Protein AF-A0A644U8U0-F1 (afdb_monomer_lite)

Structure (mmCIF, N/CA/C/O backbone):
data_AF-A0A644U8U0-F1
#
_entry.id   AF-A0A644U8U0-F1
#
loop_
_atom_site.group_PDB
_atom_site.id
_atom_site.type_symbol
_atom_site.label_atom_id
_atom_site.label_alt_id
_atom_site.label_comp_id
_atom_site.label_asym_id
_atom_site.label_entity_id
_atom_site.label_seq_id
_atom_site.pdbx_PDB_ins_code
_atom_site.Cartn_x
_atom_site.Cartn_y
_atom_site.Cartn_z
_atom_site.occupancy
_atom_site.B_iso_or_equiv
_atom_site.auth_seq_id
_atom_site.auth_comp_id
_atom_site.auth_asym_id
_atom_site.auth_atom_id
_atom_site.pdbx_PDB_model_num
ATOM 1 N N . MET A 1 1 ? 2.390 -0.957 -8.850 1.00 91.81 1 MET A N 1
ATOM 2 C CA . MET A 1 1 ? 1.109 -0.295 -8.520 1.00 91.81 1 MET A CA 1
ATOM 3 C C . MET A 1 1 ? 1.326 1.201 -8.293 1.00 91.81 1 MET A C 1
ATOM 5 O O . MET A 1 1 ? 2.261 1.555 -7.585 1.00 91.81 1 MET A O 1
ATOM 9 N N . LYS A 1 2 ? 0.500 2.085 -8.874 1.00 91.00 2 LYS A N 1
ATOM 10 C CA . LYS A 1 2 ? 0.520 3.523 -8.530 1.00 91.00 2 LYS A CA 1
ATOM 11 C C . LYS A 1 2 ? -0.071 3.734 -7.136 1.00 91.00 2 LYS A C 1
ATOM 13 O O . LYS A 1 2 ? -1.079 3.110 -6.816 1.00 91.00 2 LYS A O 1
A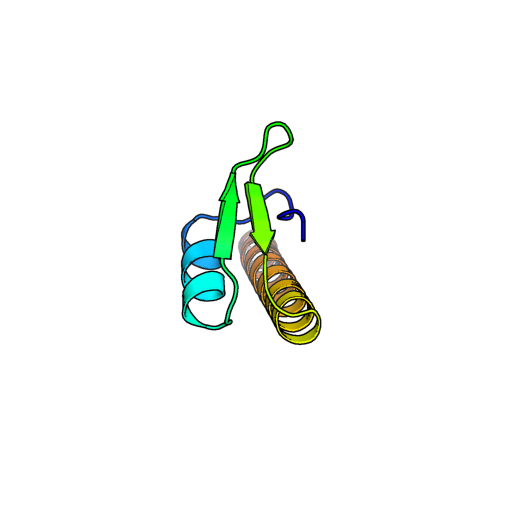TOM 18 N N . LEU A 1 3 ? 0.540 4.601 -6.333 1.00 90.50 3 LEU A N 1
ATOM 19 C CA . LEU A 1 3 ? 0.006 4.932 -5.014 1.00 90.50 3 LEU A CA 1
ATOM 20 C C . LEU A 1 3 ? -1.271 5.784 -5.144 1.00 90.50 3 LEU A C 1
ATOM 22 O O . LEU A 1 3 ? -1.273 6.743 -5.921 1.00 90.50 3 LEU A O 1
ATOM 26 N N . PRO A 1 4 ? -2.348 5.456 -4.408 1.00 85.88 4 PRO A N 1
ATOM 27 C CA . PRO A 1 4 ? -3.519 6.318 -4.311 1.00 85.88 4 PRO A CA 1
ATOM 28 C C . PRO A 1 4 ? -3.177 7.696 -3.731 1.00 85.88 4 PRO A C 1
ATOM 30 O O . PRO A 1 4 ? -2.277 7.845 -2.903 1.00 85.88 4 PRO A O 1
ATOM 33 N N . ASN A 1 5 ? -3.938 8.714 -4.130 1.00 83.69 5 ASN A N 1
ATOM 34 C CA . ASN A 1 5 ? -3.831 10.036 -3.519 1.00 83.69 5 ASN A CA 1
ATOM 35 C C . ASN A 1 5 ? -4.275 9.974 -2.051 1.00 83.69 5 ASN A C 1
ATOM 37 O O . ASN A 1 5 ? -5.231 9.277 -1.718 1.00 83.69 5 ASN A O 1
ATOM 41 N N . GLY A 1 6 ? -3.601 10.725 -1.180 1.00 83.50 6 GLY A N 1
ATOM 42 C CA . GLY A 1 6 ? -3.915 10.753 0.253 1.00 83.50 6 GLY A CA 1
ATOM 43 C C . GLY A 1 6 ? -3.267 9.635 1.076 1.00 83.50 6 GLY A C 1
ATOM 44 O O . GLY A 1 6 ? -3.469 9.595 2.289 1.00 83.50 6 GLY A O 1
ATOM 45 N N . VAL A 1 7 ? -2.448 8.769 0.464 1.00 89.38 7 VAL A N 1
ATOM 46 C CA . VAL A 1 7 ? -1.563 7.865 1.214 1.00 89.38 7 VAL A CA 1
ATOM 47 C C . VAL A 1 7 ? -0.540 8.697 1.982 1.00 89.38 7 VAL A C 1
ATOM 49 O O . VAL A 1 7 ? 0.288 9.388 1.393 1.00 89.38 7 VAL A O 1
ATOM 52 N N . GLY A 1 8 ? -0.615 8.639 3.310 1.00 88.94 8 GLY A N 1
ATOM 53 C CA . GLY A 1 8 ? 0.357 9.275 4.194 1.00 88.94 8 GLY A CA 1
ATOM 54 C C . GLY A 1 8 ? 1.639 8.455 4.335 1.00 88.94 8 GLY A C 1
ATOM 55 O O . GLY A 1 8 ? 1.639 7.240 4.137 1.00 88.94 8 GLY A O 1
ATOM 56 N N . GLU A 1 9 ? 2.716 9.117 4.755 1.00 90.06 9 GLU A N 1
ATOM 57 C CA . GLU A 1 9 ? 4.042 8.510 4.943 1.00 90.06 9 GLU A CA 1
ATOM 58 C C . GLU A 1 9 ? 4.019 7.295 5.884 1.00 90.06 9 GLU A C 1
ATOM 60 O O . GLU A 1 9 ? 4.612 6.270 5.572 1.00 90.06 9 GLU A O 1
ATOM 65 N N . GLN A 1 10 ? 3.258 7.355 6.983 1.00 91.38 10 GLN A N 1
ATOM 66 C CA . GLN A 1 10 ? 3.135 6.235 7.929 1.00 91.38 10 GLN A CA 1
ATOM 67 C C . GLN A 1 10 ? 2.492 4.989 7.306 1.00 91.38 10 GLN A C 1
ATOM 69 O O . GLN A 1 10 ? 2.971 3.877 7.505 1.00 91.38 10 GLN A O 1
ATOM 74 N N . VAL A 1 11 ? 1.417 5.164 6.528 1.00 93.00 11 VAL A N 1
ATOM 75 C CA . VAL A 1 11 ? 0.744 4.042 5.850 1.00 93.00 11 VAL A CA 1
ATOM 76 C C . VAL A 1 11 ? 1.684 3.431 4.816 1.00 93.00 11 VAL A C 1
ATOM 78 O O . VAL A 1 11 ? 1.763 2.210 4.698 1.00 93.00 11 VAL A O 1
ATOM 81 N N . LEU A 1 12 ? 2.433 4.273 4.103 1.00 93.00 12 LEU A N 1
ATOM 82 C CA . LEU A 1 12 ? 3.425 3.826 3.137 1.00 93.00 12 LEU A CA 1
ATOM 83 C C . LEU A 1 12 ? 4.560 3.034 3.802 1.00 93.00 12 LEU A C 1
ATOM 85 O O . LEU A 1 12 ? 4.886 1.952 3.321 1.00 93.00 12 LEU A O 1
ATOM 89 N N . ALA A 1 13 ? 5.107 3.530 4.916 1.00 93.75 13 ALA A N 1
ATOM 90 C CA . ALA A 1 13 ? 6.143 2.842 5.684 1.00 93.75 13 ALA A CA 1
ATOM 91 C C . ALA A 1 13 ? 5.666 1.460 6.149 1.00 93.75 13 ALA A C 1
ATOM 93 O O . ALA A 1 13 ? 6.305 0.458 5.842 1.00 93.75 13 ALA A O 1
ATOM 94 N N . HIS A 1 14 ? 4.483 1.380 6.767 1.00 94.31 14 HIS A N 1
ATOM 95 C CA . HIS A 1 14 ? 3.917 0.101 7.202 1.00 94.31 14 HIS A CA 1
ATOM 96 C C . HIS A 1 14 ? 3.631 -0.852 6.038 1.00 94.31 14 HIS A C 1
ATOM 98 O O . HIS A 1 14 ? 3.741 -2.062 6.197 1.00 94.31 14 HIS A O 1
ATOM 104 N N . THR A 1 15 ? 3.259 -0.328 4.868 1.00 94.56 15 THR A N 1
ATOM 105 C CA . THR A 1 15 ? 3.035 -1.160 3.679 1.00 94.56 15 THR A CA 1
ATOM 106 C C . THR A 1 15 ? 4.345 -1.801 3.217 1.00 94.56 15 THR A C 1
ATOM 108 O O . THR A 1 15 ? 4.376 -2.996 2.958 1.00 94.56 15 THR A O 1
ATOM 111 N N . VAL A 1 16 ? 5.433 -1.029 3.153 1.00 94.06 16 VAL A N 1
ATOM 112 C CA . VAL A 1 16 ? 6.760 -1.527 2.744 1.00 94.06 16 VAL A CA 1
ATOM 113 C C . VAL A 1 16 ? 7.372 -2.465 3.793 1.00 94.06 16 VAL A C 1
ATOM 115 O O . VAL A 1 16 ? 8.106 -3.378 3.439 1.00 94.06 16 VAL A O 1
ATOM 118 N N . GLU A 1 17 ? 7.078 -2.267 5.079 1.00 93.94 17 GLU A N 1
ATOM 119 C CA . GLU A 1 17 ? 7.529 -3.169 6.149 1.00 93.94 17 GLU A CA 1
ATOM 120 C C . GLU A 1 17 ? 6.757 -4.494 6.182 1.00 93.94 17 GLU A C 1
ATOM 122 O O . GLU A 1 17 ? 7.316 -5.526 6.551 1.00 93.94 17 GLU A O 1
ATOM 127 N N . LYS A 1 18 ? 5.461 -4.464 5.851 1.00 95.50 18 LYS A N 1
ATOM 128 C CA . LYS A 1 18 ? 4.557 -5.611 6.001 1.00 95.50 18 LYS A CA 1
ATOM 129 C C . LYS A 1 18 ? 4.495 -6.509 4.769 1.00 95.50 18 LYS A C 1
ATOM 131 O O . LYS A 1 18 ? 4.220 -7.696 4.921 1.00 95.50 18 LYS A O 1
ATOM 136 N N . PHE A 1 19 ? 4.710 -5.944 3.587 1.00 96.50 19 PHE A N 1
ATOM 137 C CA . PHE A 1 19 ? 4.626 -6.642 2.307 1.00 96.50 19 PHE A CA 1
ATOM 138 C C . PHE A 1 19 ? 5.975 -6.587 1.601 1.00 96.50 19 PHE A C 1
ATOM 140 O O . PHE A 1 19 ? 6.717 -5.615 1.750 1.00 96.50 19 PHE A O 1
ATOM 147 N N . GLU A 1 20 ? 6.286 -7.597 0.795 1.00 95.38 20 GLU A N 1
ATOM 148 C CA . GLU A 1 20 ? 7.531 -7.665 0.023 1.00 95.38 20 GLU A CA 1
ATOM 149 C C . GLU A 1 20 ? 7.455 -6.755 -1.218 1.00 95.38 20 GLU A C 1
ATOM 151 O O . GLU A 1 20 ? 7.509 -7.174 -2.375 1.00 95.38 20 GLU A O 1
ATOM 156 N N . VAL A 1 21 ? 7.287 -5.455 -0.969 1.00 96.06 21 VAL A N 1
ATOM 157 C CA . VAL A 1 21 ? 7.131 -4.414 -1.984 1.00 96.06 21 VAL A CA 1
ATOM 158 C C . VAL A 1 21 ? 8.125 -3.284 -1.754 1.00 96.06 21 VAL A C 1
ATOM 160 O O . VAL A 1 21 ? 8.480 -2.936 -0.634 1.00 96.06 21 VAL A O 1
ATOM 163 N N . GLN A 1 22 ? 8.561 -2.659 -2.842 1.00 95.69 22 GLN A N 1
ATOM 164 C CA . GLN A 1 22 ? 9.517 -1.558 -2.823 1.00 95.69 22 GLN A CA 1
ATOM 165 C C . GLN A 1 22 ? 8.912 -0.296 -3.418 1.00 95.69 22 GLN A C 1
ATOM 167 O O . GLN A 1 22 ? 8.258 -0.332 -4.463 1.00 95.69 22 GLN A O 1
ATOM 172 N N . LEU A 1 23 ? 9.206 0.843 -2.797 1.00 94.31 23 LEU A N 1
ATOM 173 C CA . LEU A 1 23 ? 8.892 2.151 -3.349 1.00 94.31 23 LEU A CA 1
ATOM 174 C C . LEU A 1 23 ? 9.927 2.542 -4.410 1.00 94.31 23 LEU A C 1
ATOM 176 O O . LEU A 1 23 ? 11.117 2.648 -4.121 1.00 94.31 23 LEU A O 1
ATOM 180 N N . LYS A 1 24 ? 9.473 2.806 -5.636 1.00 94.88 24 LYS A N 1
ATOM 181 C CA . LYS A 1 24 ? 10.293 3.380 -6.708 1.00 94.88 24 LYS A CA 1
ATOM 182 C C . LYS A 1 24 ? 9.746 4.731 -7.132 1.00 94.88 24 LYS A C 1
ATOM 184 O O . LYS A 1 24 ? 8.553 4.876 -7.387 1.00 94.88 24 LYS A O 1
ATOM 189 N N . HIS A 1 25 ? 10.635 5.705 -7.266 1.00 93.00 25 HIS A N 1
ATOM 190 C CA . HIS A 1 25 ? 10.306 7.001 -7.845 1.00 93.00 25 HIS A CA 1
ATOM 19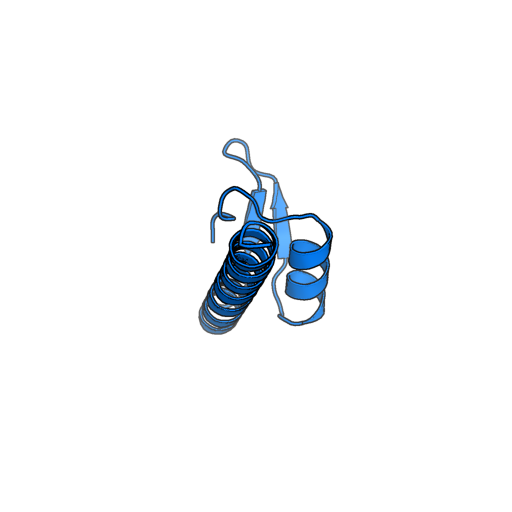1 C C . HIS A 1 25 ? 10.446 6.926 -9.365 1.00 93.00 25 HIS A C 1
ATOM 193 O O . HIS A 1 25 ? 11.460 6.459 -9.877 1.00 93.00 25 HIS A O 1
ATOM 199 N N . THR A 1 26 ? 9.413 7.365 -10.077 1.00 93.00 26 THR A N 1
ATOM 200 C CA . THR A 1 26 ? 9.405 7.462 -11.541 1.00 93.00 26 THR A CA 1
ATOM 201 C C . THR A 1 26 ? 9.065 8.888 -11.954 1.00 93.00 26 THR A C 1
ATOM 203 O O . THR A 1 26 ? 8.545 9.657 -11.141 1.00 93.00 26 THR A O 1
ATOM 206 N N . ASP A 1 27 ? 9.269 9.221 -13.227 1.00 93.12 27 ASP A N 1
ATOM 207 C CA . ASP A 1 27 ? 8.897 10.530 -13.788 1.00 93.12 27 ASP A CA 1
ATOM 208 C C . ASP A 1 27 ? 7.390 10.831 -13.666 1.00 93.12 27 ASP A C 1
ATOM 210 O O . ASP A 1 27 ? 6.970 11.984 -13.705 1.00 93.12 27 ASP A O 1
ATOM 214 N N . TYR A 1 28 ? 6.569 9.795 -13.468 1.00 88.25 28 TYR A N 1
ATOM 215 C CA . TYR A 1 28 ? 5.117 9.886 -13.295 1.00 88.25 28 TYR A CA 1
ATOM 216 C C . TYR A 1 28 ? 4.679 9.769 -11.829 1.00 88.25 28 TYR A C 1
ATOM 218 O O . TYR A 1 28 ? 3.492 9.578 -11.551 1.00 88.25 28 TYR A O 1
ATOM 226 N N . GLY A 1 29 ? 5.631 9.852 -10.897 1.00 88.12 29 GLY A N 1
ATOM 227 C CA . GLY A 1 29 ? 5.406 9.736 -9.463 1.00 88.12 29 GLY A CA 1
ATOM 228 C C . GLY A 1 29 ? 5.830 8.389 -8.868 1.00 88.12 29 GLY A C 1
ATOM 229 O O . GLY A 1 29 ? 6.379 7.522 -9.560 1.00 88.12 29 GLY A O 1
ATOM 230 N N . PRO A 1 30 ? 5.623 8.216 -7.554 1.00 91.00 30 PRO A N 1
ATOM 231 C CA . PRO A 1 30 ? 6.022 7.013 -6.845 1.00 91.00 30 PRO A CA 1
ATOM 232 C C . PRO A 1 30 ? 5.112 5.821 -7.164 1.00 91.00 30 PRO A C 1
ATOM 234 O O . PRO A 1 30 ? 3.888 5.941 -7.279 1.00 91.00 30 PRO A O 1
ATOM 237 N N . VAL A 1 31 ? 5.721 4.645 -7.268 1.00 94.94 31 VAL A N 1
ATOM 238 C CA . VAL A 1 31 ? 5.036 3.370 -7.489 1.00 94.94 31 VAL A CA 1
ATOM 239 C C . VAL A 1 31 ? 5.571 2.308 -6.537 1.00 94.94 31 VAL A C 1
ATOM 241 O O . VAL A 1 31 ? 6.757 2.299 -6.217 1.00 94.94 31 VAL A O 1
ATOM 244 N N . LEU A 1 32 ? 4.704 1.388 -6.122 1.00 95.88 32 LEU A N 1
ATOM 245 C CA . LEU A 1 32 ? 5.115 0.149 -5.466 1.00 95.88 32 LEU A CA 1
ATOM 246 C C . LEU A 1 32 ? 5.443 -0.913 -6.514 1.00 95.88 32 LEU A C 1
ATOM 248 O O . LEU A 1 32 ? 4.716 -1.055 -7.506 1.00 95.88 32 LEU A O 1
ATOM 252 N N . VAL A 1 33 ? 6.520 -1.655 -6.297 1.00 96.44 33 VAL A N 1
ATOM 253 C CA . VAL A 1 33 ? 6.975 -2.751 -7.158 1.00 96.44 33 VAL A CA 1
ATOM 254 C C . VAL A 1 33 ? 7.236 -3.979 -6.296 1.00 96.44 33 VAL A C 1
ATOM 256 O O . VAL A 1 33 ? 7.914 -3.866 -5.284 1.00 96.44 33 VAL A O 1
ATOM 259 N N . GLY A 1 34 ? 6.709 -5.124 -6.709 1.00 95.69 34 GLY A N 1
ATOM 260 C CA . GLY A 1 34 ? 6.808 -6.410 -6.021 1.00 95.69 34 GLY A CA 1
ATOM 261 C C . GLY A 1 34 ? 6.060 -7.472 -6.825 1.00 95.69 34 GLY A C 1
ATOM 262 O O . GLY A 1 34 ? 5.615 -7.186 -7.946 1.00 95.69 34 GLY A O 1
ATOM 263 N N . GLU A 1 35 ? 5.918 -8.662 -6.252 1.00 97.50 35 GLU A N 1
ATOM 264 C CA . 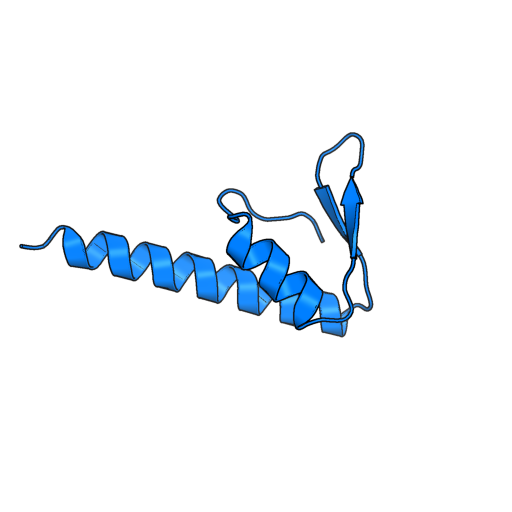GLU A 1 35 ? 5.096 -9.731 -6.823 1.00 97.50 35 GLU A CA 1
ATOM 265 C C . GLU A 1 35 ? 3.611 -9.335 -6.873 1.00 97.50 35 GLU A C 1
ATOM 267 O O . GLU A 1 35 ? 3.155 -8.422 -6.179 1.00 97.50 35 G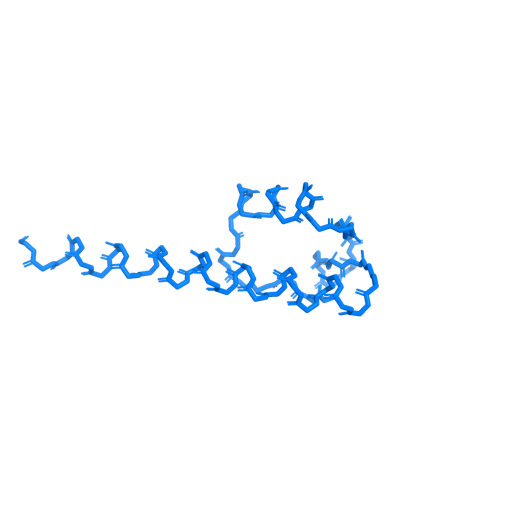LU A O 1
ATOM 272 N N . ALA A 1 36 ? 2.851 -9.958 -7.775 1.00 95.81 36 ALA A N 1
ATOM 273 C CA . ALA A 1 36 ? 1.477 -9.539 -8.060 1.00 95.81 36 ALA A CA 1
ATOM 274 C C . ALA A 1 36 ? 0.538 -9.693 -6.849 1.00 95.81 36 ALA A C 1
ATOM 276 O O . ALA A 1 36 ? -0.293 -8.818 -6.607 1.00 95.81 36 ALA A O 1
ATOM 277 N N . ASP A 1 37 ? 0.698 -10.779 -6.098 1.00 97.19 37 ASP A N 1
ATOM 278 C CA . ASP A 1 37 ? -0.013 -11.076 -4.854 1.00 97.19 37 ASP A CA 1
ATOM 279 C C . ASP A 1 37 ? 0.351 -10.091 -3.736 1.00 97.19 37 ASP A C 1
ATOM 281 O O . ASP A 1 37 ? -0.535 -9.519 -3.102 1.00 97.19 37 ASP A O 1
ATOM 285 N N . GLU A 1 38 ? 1.638 -9.797 -3.554 1.00 97.50 38 GLU A N 1
ATOM 286 C CA . GLU A 1 38 ? 2.112 -8.793 -2.595 1.00 97.50 38 GLU A CA 1
ATOM 287 C C . GLU A 1 38 ? 1.584 -7.390 -2.924 1.00 97.50 38 GLU A C 1
ATOM 289 O O . GLU A 1 38 ? 1.167 -6.641 -2.038 1.00 97.50 38 GLU A O 1
ATOM 294 N N . LEU A 1 39 ? 1.531 -7.032 -4.210 1.00 96.75 39 LEU A N 1
ATOM 295 C CA . LEU A 1 39 ? 0.960 -5.763 -4.660 1.00 96.75 39 LEU A CA 1
ATOM 296 C C . LEU A 1 39 ? -0.553 -5.677 -4.423 1.00 96.75 39 LEU A C 1
ATOM 298 O O . LEU A 1 39 ? -1.052 -4.584 -4.142 1.00 96.75 39 LEU A O 1
ATOM 302 N N . GLU A 1 40 ? -1.284 -6.784 -4.545 1.00 96.25 40 GLU A N 1
ATOM 303 C CA . GLU A 1 40 ? -2.716 -6.835 -4.240 1.00 96.25 40 GLU A CA 1
ATOM 304 C C . GLU A 1 40 ? -2.970 -6.704 -2.734 1.00 96.25 40 GLU A C 1
ATOM 306 O O . GLU A 1 40 ? -3.749 -5.844 -2.320 1.00 96.25 40 GLU A O 1
ATOM 311 N N . ASN A 1 41 ? -2.219 -7.438 -1.914 1.00 96.69 41 ASN A N 1
ATOM 312 C CA . ASN A 1 41 ? -2.289 -7.337 -0.456 1.00 96.69 41 ASN A CA 1
ATOM 313 C C . ASN A 1 41 ? -1.949 -5.918 0.037 1.00 96.69 41 ASN A C 1
ATOM 315 O O . ASN A 1 41 ? -2.653 -5.349 0.878 1.00 96.69 41 ASN A O 1
ATOM 319 N N . ALA A 1 42 ? -0.906 -5.306 -0.534 1.00 96.44 42 ALA A N 1
ATOM 320 C CA . ALA A 1 42 ? -0.519 -3.929 -0.247 1.00 96.44 42 ALA A CA 1
ATOM 321 C C . ALA A 1 42 ? -1.615 -2.924 -0.639 1.00 96.44 42 ALA A C 1
ATOM 323 O O . ALA A 1 42 ? -1.882 -1.977 0.107 1.00 96.44 42 ALA A O 1
ATOM 324 N N . ARG A 1 43 ? -2.271 -3.122 -1.792 1.00 94.94 43 ARG A N 1
ATOM 325 C CA . ARG A 1 43 ? -3.392 -2.282 -2.242 1.00 94.94 43 ARG A CA 1
ATOM 326 C C . ARG A 1 43 ? -4.523 -2.305 -1.225 1.00 94.94 43 ARG A C 1
ATOM 328 O O . ARG A 1 43 ? -4.999 -1.244 -0.822 1.00 94.94 43 ARG A O 1
ATOM 335 N N . ASP A 1 44 ? -4.943 -3.499 -0.831 1.00 95.75 44 ASP A N 1
ATOM 336 C CA . ASP A 1 44 ? -6.107 -3.686 0.025 1.00 95.75 44 ASP A CA 1
ATOM 337 C C . ASP A 1 44 ? -5.853 -3.104 1.422 1.00 95.75 44 ASP A C 1
ATOM 339 O O . ASP A 1 44 ? -6.689 -2.364 1.942 1.00 95.75 44 ASP A O 1
ATOM 343 N N . PHE A 1 45 ? -4.645 -3.293 1.963 1.00 95.69 45 PHE A N 1
ATOM 344 C CA . PHE A 1 45 ? -4.225 -2.667 3.218 1.00 95.69 45 PHE A CA 1
ATOM 345 C C . PHE A 1 45 ? -4.232 -1.131 3.162 1.00 95.69 45 PHE A C 1
ATOM 347 O O . PHE A 1 45 ? -4.681 -0.467 4.105 1.00 95.69 45 PHE A O 1
ATOM 354 N N . ILE A 1 46 ? -3.745 -0.544 2.064 1.00 94.94 46 ILE A N 1
ATOM 355 C CA . ILE A 1 46 ? -3.742 0.913 1.877 1.00 94.94 46 ILE A CA 1
ATOM 356 C C . ILE A 1 46 ? -5.177 1.445 1.828 1.00 94.94 46 ILE A C 1
ATOM 358 O O . ILE A 1 46 ? -5.489 2.438 2.487 1.00 94.94 46 ILE A O 1
ATOM 362 N N . VAL A 1 47 ? -6.052 0.793 1.059 1.00 93.81 47 VAL A N 1
ATOM 363 C CA . VAL A 1 47 ? -7.458 1.192 0.918 1.00 93.81 47 VAL A CA 1
ATOM 364 C C . VAL A 1 47 ? -8.184 1.098 2.258 1.00 93.81 47 VAL A C 1
ATOM 366 O O . VAL A 1 47 ? -8.867 2.047 2.646 1.00 93.81 47 VAL A O 1
ATOM 369 N N . GLU A 1 48 ? -7.998 0.005 2.998 1.00 93.88 48 GLU A N 1
ATOM 370 C CA . GLU A 1 48 ? -8.564 -0.164 4.338 1.00 93.88 48 GLU A CA 1
ATOM 371 C C . GLU A 1 48 ? -8.089 0.940 5.292 1.00 93.88 48 GLU A C 1
ATOM 373 O O . GLU A 1 48 ? -8.901 1.563 5.978 1.00 93.88 48 GLU A O 1
ATOM 378 N N . SER A 1 49 ? -6.789 1.250 5.281 1.00 92.62 49 SER A N 1
ATOM 379 C CA . SER A 1 49 ? -6.199 2.301 6.118 1.00 92.62 49 SER A CA 1
ATOM 380 C C . SER A 1 49 ?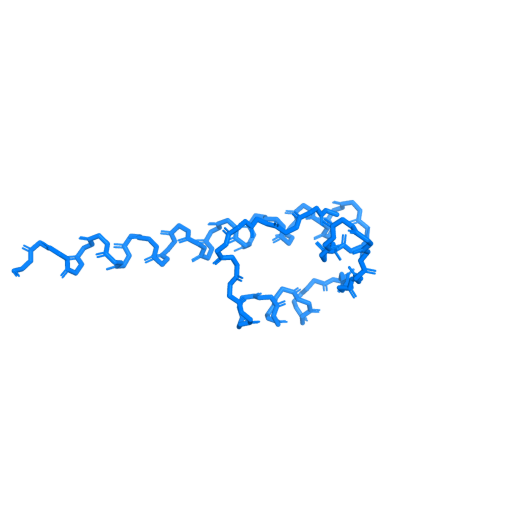 -6.772 3.688 5.810 1.00 92.62 49 SER A C 1
ATOM 382 O O . SER A 1 49 ? -7.053 4.464 6.726 1.00 92.62 49 SER A O 1
ATOM 384 N N . ILE A 1 50 ? -6.978 4.004 4.527 1.00 91.25 50 ILE A N 1
ATOM 385 C CA . ILE A 1 50 ? -7.598 5.266 4.103 1.00 91.25 50 ILE A CA 1
ATOM 386 C C . ILE A 1 50 ? -9.059 5.312 4.552 1.00 91.25 50 ILE A C 1
ATOM 388 O O . IL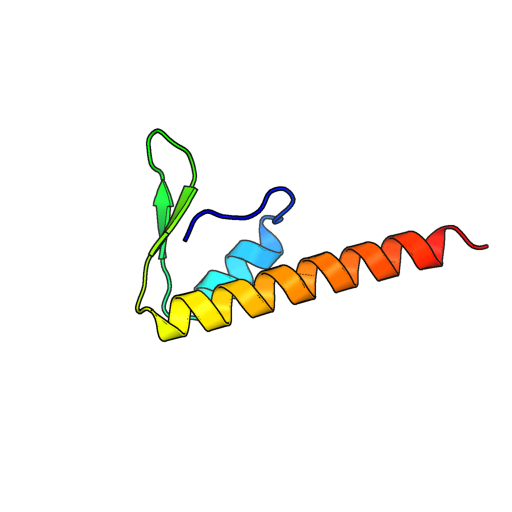E A 1 50 ? -9.471 6.294 5.166 1.00 91.25 50 ILE A O 1
ATOM 392 N N . ASN A 1 51 ? -9.833 4.256 4.294 1.00 91.44 51 ASN A N 1
ATOM 393 C CA . ASN A 1 51 ? -11.246 4.199 4.665 1.00 91.44 51 ASN A CA 1
ATOM 394 C C . ASN A 1 51 ? -11.440 4.309 6.177 1.00 91.44 51 ASN A C 1
ATOM 396 O O . ASN A 1 51 ? -12.309 5.048 6.633 1.00 91.44 51 ASN A O 1
ATOM 400 N N . LYS A 1 52 ? -10.595 3.638 6.965 1.00 91.56 52 LYS A N 1
ATOM 401 C CA . LYS A 1 52 ? -10.604 3.755 8.424 1.00 91.56 52 LYS A CA 1
ATOM 402 C C . LYS A 1 52 ? -10.405 5.205 8.862 1.00 91.56 52 LYS A C 1
ATOM 404 O O . LYS A 1 52 ? -11.205 5.717 9.638 1.00 91.56 52 LYS A O 1
ATOM 409 N N . ARG A 1 53 ? -9.397 5.887 8.309 1.00 88.81 53 ARG A N 1
ATOM 410 C CA . ARG A 1 53 ? -9.130 7.299 8.611 1.00 88.81 53 ARG A CA 1
ATOM 411 C C . ARG A 1 53 ? -10.283 8.212 8.189 1.00 88.81 53 ARG A C 1
ATOM 413 O O . ARG A 1 53 ? -10.602 9.153 8.906 1.00 88.81 53 ARG A O 1
ATOM 420 N N . LEU A 1 54 ? -10.896 7.961 7.033 1.00 89.50 54 LEU A N 1
ATOM 421 C CA . LEU A 1 54 ? -12.056 8.728 6.574 1.00 89.50 54 LEU A CA 1
ATOM 422 C C . LEU A 1 54 ? -13.248 8.557 7.520 1.00 89.50 54 LEU A C 1
ATOM 424 O O . LEU A 1 54 ? -13.862 9.556 7.876 1.00 89.50 54 LEU A O 1
ATOM 428 N N . ASN A 1 55 ? -13.518 7.331 7.973 1.00 91.25 55 ASN A N 1
ATOM 429 C CA . ASN A 1 55 ? -14.588 7.041 8.928 1.00 91.25 55 ASN A CA 1
ATOM 430 C C . ASN A 1 55 ? -14.327 7.678 10.302 1.00 91.25 55 ASN A C 1
ATOM 432 O O . ASN A 1 55 ? -15.236 8.218 10.923 1.00 91.25 55 ASN A O 1
ATOM 436 N N . GLU A 1 56 ? -13.081 7.648 10.783 1.00 90.06 56 GLU A N 1
ATOM 437 C CA . GLU A 1 56 ? -12.692 8.347 12.015 1.00 90.06 56 GLU A CA 1
ATOM 438 C C . GLU A 1 56 ? -12.954 9.854 11.889 1.00 90.06 56 GLU A C 1
ATOM 440 O O . GLU A 1 56 ? -13.523 10.465 12.788 1.00 90.06 56 GLU A O 1
ATOM 445 N N . LEU A 1 57 ? -12.598 10.457 10.752 1.00 87.31 57 LEU A N 1
ATOM 446 C CA . LEU A 1 57 ? -12.846 11.876 10.505 1.00 87.31 57 LEU A CA 1
ATOM 447 C C . LEU A 1 57 ? -14.333 12.200 10.333 1.00 87.31 57 LEU A C 1
ATOM 449 O O . LEU A 1 57 ? -14.756 13.250 10.802 1.00 87.31 57 LEU A O 1
ATOM 453 N N . SER A 1 58 ? -15.132 11.348 9.684 1.00 84.06 58 SER A N 1
ATOM 454 C CA . SER A 1 58 ? -16.573 11.586 9.539 1.00 84.06 58 SER A CA 1
ATOM 455 C C . SER A 1 58 ? -17.296 11.511 10.879 1.00 84.06 58 SER A C 1
ATOM 457 O O . SER A 1 58 ? -18.105 12.384 11.169 1.00 84.06 58 SER A O 1
ATOM 459 N N . ASN A 1 59 ? -16.956 10.528 11.715 1.00 77.94 59 ASN A N 1
ATOM 460 C CA . ASN A 1 59 ? -17.601 10.333 13.013 1.00 77.94 59 ASN A CA 1
ATOM 461 C C . ASN A 1 59 ? -17.236 11.440 14.016 1.00 77.94 59 ASN A C 1
ATOM 463 O O . ASN A 1 59 ? -18.050 11.795 14.854 1.00 77.94 59 ASN A O 1
ATOM 467 N N . ASN A 1 60 ? -16.047 12.040 13.896 1.00 60.94 60 ASN A N 1
ATOM 468 C CA . ASN A 1 60 ? -15.636 13.187 14.717 1.00 60.94 60 ASN A CA 1
ATOM 469 C C . ASN A 1 60 ? -16.339 14.512 14.344 1.00 60.94 60 ASN A C 1
ATOM 471 O O . ASN A 1 60 ? -16.083 15.525 14.989 1.00 60.94 60 ASN A O 1
ATOM 475 N N . ASN A 1 61 ? -17.159 14.542 13.286 1.00 58.66 61 ASN A N 1
ATOM 476 C CA . ASN A 1 61 ? -17.913 15.730 12.863 1.00 58.66 61 ASN A CA 1
ATOM 477 C C . ASN A 1 61 ? -19.407 15.672 13.254 1.00 58.66 61 ASN A C 1
ATOM 479 O O . ASN A 1 61 ? -20.159 16.558 12.849 1.00 58.66 61 ASN A O 1
ATOM 483 N N . GLU A 1 62 ? -19.844 14.644 13.994 1.00 59.06 62 GLU A N 1
ATOM 484 C CA . GLU A 1 62 ? -21.237 14.474 14.449 1.00 59.06 62 GLU A CA 1
ATOM 485 C C . GLU A 1 62 ? -21.477 14.874 15.926 1.00 59.06 62 GLU A C 1
ATOM 487 O O . GLU A 1 62 ? -22.586 14.672 16.419 1.00 59.06 62 GLU A O 1
ATOM 492 N N . ASP A 1 63 ? -20.488 15.484 16.600 1.00 47.44 63 ASP A N 1
ATOM 493 C CA . ASP A 1 63 ? -20.600 16.047 17.964 1.00 47.44 63 ASP A CA 1
ATOM 494 C C . ASP A 1 63 ? -20.746 17.586 17.976 1.00 47.44 63 ASP A C 1
ATOM 496 O O . ASP A 1 63 ? -19.760 18.298 17.660 1.00 47.44 63 ASP A O 1
#

Organism: NCBI:txid1076179

Secondary structure (DSSP, 8-state):
-BPPTT--HHHHHHHHHHSSEEEEEETTEEEEEE-HHHHHHHHHHHHHHHHHHHHHHHHTT--

Foldseek 3Di:
DDDDPPQDPVLVVVLVVVAVWDWDQDPVGIDIDDDPVSVVVSVVSSVVVVVVVVVVVVVVVPD

Sequence (63 aa):
MKLPNGVGEQVLAHTVEKFEVQLKHTDYGPVLVGEADELENARDFIVESINKRLNELSNNNED

Radius of gyration: 13.13 Å; chains: 1; bounding box: 32×27×32 Å

pLDDT: mean 90.25, std 9.68, range [47.44, 97.5]